Protein AF-A0A9E4HKA3-F1 (afdb_monomer_lite)

pLDDT: mean 94.2, std 2.95, range [85.56, 97.81]

Sequence (61 aa):
MVSADDMGLGALVIPALTSVRPIHEQLVEAVVTALGRLIEEPGLSPEPVAVPVELVARESA

Secondary structure (DSSP, 8-state):
-EEETT-GGGGTSSSPPEEEEE-HHHHHHHHHHHHHHHHHSTTPPPPP----EEEE--TT-

Radius of gyration: 16.13 Å; chains: 1; bounding box: 34×20×40 Å

Structure (mmCIF, N/CA/C/O backbone):
data_AF-A0A9E4HKA3-F1
#
_entry.id   AF-A0A9E4HKA3-F1
#
loop_
_atom_site.group_PDB
_atom_site.id
_atom_site.type_symbol
_atom_site.label_atom_id
_atom_site.label_alt_id
_atom_site.label_comp_id
_atom_site.label_asym_id
_atom_site.label_entity_id
_atom_site.label_seq_id
_atom_site.pdbx_PDB_ins_code
_atom_site.Cartn_x
_atom_site.Cartn_y
_atom_site.Cartn_z
_atom_site.occupancy
_atom_site.B_iso_or_equiv
_atom_site.auth_seq_id
_atom_site.auth_comp_id
_atom_site.auth_asym_id
_atom_site.auth_atom_id
_atom_site.pdbx_PDB_model_num
ATOM 1 N N . MET A 1 1 ? 10.581 -10.649 -12.188 1.00 85.56 1 MET A N 1
ATOM 2 C CA . MET A 1 1 ? 10.692 -10.222 -10.777 1.00 85.56 1 MET A CA 1
ATOM 3 C C . MET A 1 1 ? 9.722 -9.085 -10.542 1.00 85.56 1 MET A C 1
ATOM 5 O O . MET A 1 1 ? 9.689 -8.182 -11.366 1.00 85.56 1 MET A O 1
ATOM 9 N N . VAL A 1 2 ? 8.926 -9.156 -9.474 1.00 93.62 2 VAL A N 1
ATOM 10 C CA . VAL A 1 2 ? 7.953 -8.119 -9.104 1.00 93.62 2 VAL A CA 1
ATOM 11 C C . VAL A 1 2 ? 8.243 -7.674 -7.672 1.00 93.62 2 VAL A C 1
ATOM 13 O O . VAL A 1 2 ? 8.387 -8.534 -6.805 1.00 93.62 2 VAL A O 1
ATOM 16 N N . SER A 1 3 ? 8.368 -6.370 -7.430 1.00 94.56 3 SER A N 1
ATOM 17 C CA . SER A 1 3 ? 8.581 -5.792 -6.094 1.00 94.56 3 SER A CA 1
ATOM 18 C C . SER A 1 3 ? 7.359 -5.013 -5.591 1.00 94.56 3 SER A C 1
ATOM 20 O O . SER A 1 3 ? 6.372 -4.851 -6.306 1.00 94.56 3 SER A O 1
ATOM 22 N N . ALA A 1 4 ? 7.420 -4.529 -4.351 1.00 95.00 4 ALA A N 1
ATOM 23 C CA . ALA A 1 4 ? 6.407 -3.656 -3.759 1.00 95.00 4 ALA A CA 1
ATOM 24 C C . ALA A 1 4 ? 6.890 -2.195 -3.692 1.00 95.00 4 ALA A C 1
ATOM 26 O O . ALA A 1 4 ? 8.071 -1.914 -3.914 1.00 95.00 4 ALA A O 1
ATOM 27 N N . ASP A 1 5 ? 5.955 -1.292 -3.406 1.00 94.00 5 ASP A N 1
ATOM 28 C CA . ASP A 1 5 ? 6.099 0.153 -3.172 1.00 94.00 5 ASP A CA 1
ATOM 29 C C . ASP A 1 5 ? 6.539 1.017 -4.359 1.00 94.00 5 ASP A C 1
ATOM 31 O O . ASP A 1 5 ? 6.400 2.235 -4.293 1.00 94.00 5 ASP A O 1
ATOM 35 N N . ASP A 1 6 ? 7.030 0.421 -5.451 1.00 95.56 6 ASP A N 1
ATOM 36 C CA . ASP A 1 6 ? 7.575 1.158 -6.603 1.00 95.56 6 ASP A CA 1
ATOM 37 C C . ASP A 1 6 ? 8.591 2.234 -6.175 1.00 95.56 6 ASP A C 1
ATOM 39 O O . ASP A 1 6 ? 8.590 3.374 -6.642 1.00 95.56 6 ASP A O 1
ATOM 43 N N . MET A 1 7 ? 9.462 1.882 -5.224 1.00 92.81 7 MET A N 1
ATOM 44 C CA . MET A 1 7 ? 10.496 2.801 -4.760 1.00 92.81 7 MET A CA 1
ATOM 45 C C . MET A 1 7 ? 11.406 3.189 -5.926 1.00 92.81 7 MET A C 1
ATOM 47 O O . MET A 1 7 ? 11.767 2.340 -6.742 1.00 92.81 7 MET A O 1
ATOM 51 N N . GLY A 1 8 ? 11.873 4.442 -5.955 1.00 90.12 8 GLY A N 1
ATOM 52 C CA . GLY A 1 8 ? 12.734 4.944 -7.035 1.00 90.12 8 GLY A CA 1
ATOM 53 C C . GLY A 1 8 ? 13.982 4.088 -7.301 1.00 90.12 8 GLY A C 1
ATOM 54 O O . GLY A 1 8 ? 14.455 4.029 -8.432 1.00 90.12 8 GLY A O 1
ATOM 55 N N . LEU A 1 9 ? 14.469 3.347 -6.297 1.00 91.81 9 LEU A N 1
ATOM 56 C CA . LEU A 1 9 ? 15.561 2.381 -6.448 1.00 91.81 9 LEU A CA 1
ATOM 57 C C . LEU A 1 9 ? 15.242 1.258 -7.454 1.00 91.81 9 LEU A C 1
ATOM 59 O O . LEU A 1 9 ? 16.137 0.805 -8.161 1.00 91.81 9 LEU A O 1
ATOM 63 N N . GLY A 1 10 ? 13.980 0.833 -7.561 1.00 91.25 10 GLY A N 1
ATOM 64 C CA . GLY A 1 10 ? 13.541 -0.202 -8.501 1.00 91.25 10 GLY A CA 1
ATOM 65 C C . GLY A 1 10 ? 13.724 0.189 -9.970 1.00 91.25 10 GLY A C 1
ATOM 66 O O . GLY A 1 10 ? 13.898 -0.686 -10.814 1.00 91.25 10 GLY A O 1
ATOM 67 N N . ALA A 1 11 ? 13.763 1.489 -10.274 1.00 92.44 11 ALA A N 1
ATOM 68 C CA . ALA A 1 11 ? 14.072 1.995 -11.611 1.00 92.44 11 ALA A CA 1
ATOM 69 C C . ALA A 1 11 ? 15.585 2.058 -11.907 1.00 92.44 11 ALA A C 1
ATOM 71 O O . ALA A 1 11 ? 15.966 2.246 -13.058 1.00 92.44 11 ALA A O 1
ATOM 72 N N . LEU A 1 12 ? 16.443 1.926 -10.886 1.00 94.88 12 LEU A N 1
ATOM 73 C CA . LEU A 1 12 ? 17.903 2.038 -11.009 1.00 94.88 12 LEU A CA 1
ATOM 74 C C . LEU A 1 12 ? 18.618 0.681 -11.083 1.00 94.88 12 LEU A C 1
ATOM 76 O O . LEU A 1 12 ? 19.810 0.633 -11.383 1.00 94.88 12 LEU A O 1
ATOM 80 N N . VAL A 1 13 ? 17.922 -0.416 -10.781 1.00 94.38 13 VAL A N 1
ATOM 81 C CA . VAL A 1 13 ? 18.469 -1.774 -10.909 1.00 94.38 13 VAL A CA 1
ATOM 82 C C . VAL A 1 13 ? 18.292 -2.310 -12.332 1.00 94.38 13 VAL A C 1
ATOM 84 O O . VAL A 1 13 ? 17.429 -1.844 -13.070 1.00 94.38 13 VAL A O 1
ATOM 87 N N . ILE A 1 14 ? 19.115 -3.291 -12.717 1.00 94.69 14 ILE A N 1
ATOM 88 C CA . ILE A 1 14 ? 19.102 -3.899 -14.056 1.00 94.69 14 ILE A CA 1
ATOM 89 C C . ILE A 1 14 ? 18.838 -5.409 -13.916 1.00 94.69 14 ILE A C 1
ATOM 91 O O . ILE A 1 14 ? 19.647 -6.095 -13.283 1.00 94.69 14 ILE A O 1
ATOM 95 N N . PRO A 1 15 ? 17.752 -5.947 -14.503 1.00 94.19 15 PRO A N 1
ATOM 96 C CA . PRO A 1 15 ? 16.694 -5.224 -15.221 1.00 94.19 15 PRO A CA 1
ATOM 97 C C . PRO A 1 15 ? 15.842 -4.359 -14.277 1.00 94.19 15 PRO A C 1
ATOM 99 O O . PRO A 1 15 ? 15.707 -4.688 -13.095 1.00 94.19 15 PRO A O 1
ATOM 102 N N . ALA A 1 16 ? 15.245 -3.283 -14.801 1.00 96.50 16 ALA A N 1
ATOM 103 C CA . ALA A 1 16 ? 14.374 -2.409 -14.011 1.00 96.50 16 ALA A CA 1
ATOM 104 C C . ALA A 1 16 ? 13.145 -3.173 -13.486 1.00 96.50 16 ALA A C 1
ATOM 106 O O . ALA A 1 16 ? 12.544 -3.967 -14.214 1.00 96.50 16 ALA A O 1
ATOM 107 N N . LEU A 1 17 ? 12.755 -2.937 -12.227 1.00 97.56 17 LEU A N 1
ATOM 108 C CA . LEU A 1 17 ? 11.757 -3.772 -11.548 1.00 97.56 17 LEU A CA 1
ATOM 109 C C . LEU A 1 17 ? 10.325 -3.407 -11.911 1.00 97.56 17 LEU A C 1
ATOM 111 O O . LEU A 1 17 ? 9.877 -2.298 -11.640 1.00 97.56 17 LEU A O 1
ATOM 115 N N . THR A 1 18 ? 9.568 -4.369 -12.421 1.00 97.81 18 THR A N 1
ATOM 116 C CA . THR A 1 18 ? 8.109 -4.367 -12.330 1.00 97.81 18 THR A CA 1
ATOM 117 C C . THR A 1 18 ? 7.714 -4.330 -10.858 1.00 97.81 18 THR A C 1
ATOM 119 O O . THR A 1 18 ? 8.294 -5.048 -10.040 1.00 97.81 18 T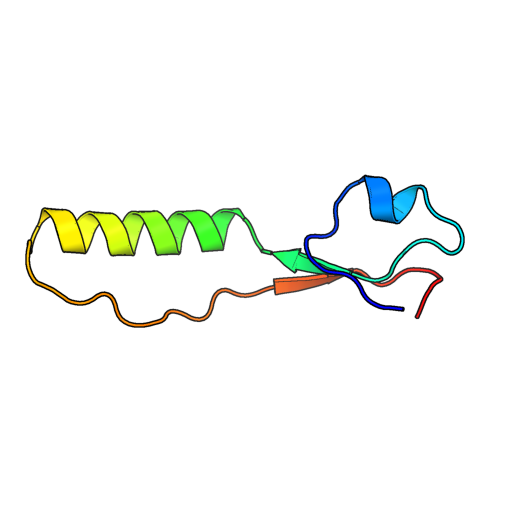HR A O 1
ATOM 122 N N . SER A 1 19 ? 6.737 -3.509 -10.492 1.00 97.69 19 SER A N 1
ATOM 123 C CA . SER A 1 19 ? 6.377 -3.310 -9.088 1.00 97.69 19 SER A CA 1
ATOM 124 C C . SER A 1 19 ? 4.900 -3.015 -8.887 1.00 97.69 19 SER A C 1
ATOM 126 O O . SER A 1 19 ? 4.248 -2.447 -9.755 1.00 97.69 19 SER A O 1
ATOM 128 N N . VAL A 1 20 ? 4.381 -3.362 -7.715 1.00 97.38 20 VAL A N 1
ATOM 1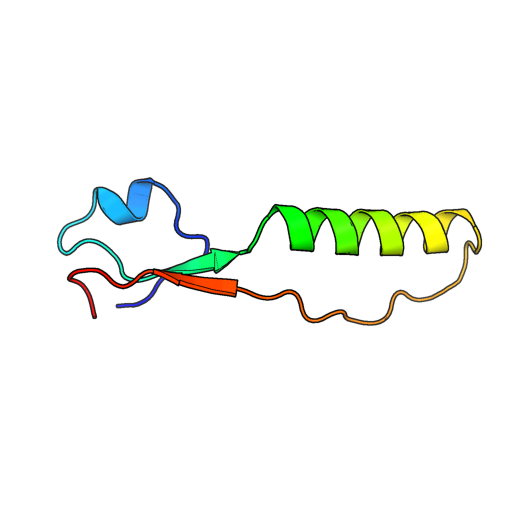29 C CA . VAL A 1 20 ? 3.058 -2.937 -7.251 1.00 97.38 20 VAL A CA 1
ATOM 130 C C . VAL A 1 20 ? 3.211 -1.636 -6.466 1.00 97.38 20 VAL A C 1
ATOM 132 O O . VAL A 1 20 ? 3.937 -1.602 -5.475 1.00 97.38 20 VAL A O 1
ATOM 135 N N . ARG A 1 21 ? 2.533 -0.575 -6.904 1.00 96.75 21 ARG A N 1
ATOM 136 C CA . ARG A 1 21 ? 2.557 0.764 -6.315 1.00 96.75 21 ARG A CA 1
ATOM 137 C C . ARG A 1 21 ? 1.267 1.043 -5.534 1.00 96.75 21 ARG A C 1
ATOM 139 O O . ARG A 1 21 ? 0.190 0.982 -6.129 1.00 96.75 21 ARG A O 1
ATOM 146 N N . PRO A 1 22 ? 1.337 1.405 -4.244 1.00 95.44 22 PRO A N 1
ATOM 147 C CA . PRO A 1 22 ? 0.186 1.927 -3.515 1.00 95.44 22 PRO A CA 1
ATOM 148 C C . PRO A 1 22 ? -0.315 3.246 -4.114 1.00 95.44 22 PRO A C 1
ATOM 150 O O . PRO A 1 22 ? 0.484 4.122 -4.459 1.00 95.44 22 PRO A O 1
ATOM 153 N N . ILE A 1 23 ? -1.636 3.427 -4.181 1.00 96.44 23 ILE A N 1
ATOM 154 C CA . ILE A 1 23 ? -2.222 4.735 -4.493 1.00 96.44 23 ILE A CA 1
ATOM 155 C C . ILE A 1 23 ? -2.268 5.542 -3.192 1.00 96.44 23 ILE A C 1
ATOM 157 O O . ILE A 1 23 ? -3.159 5.362 -2.360 1.00 96.44 23 ILE A O 1
ATOM 161 N N . HIS A 1 24 ? -1.256 6.386 -2.988 1.00 94.06 24 HIS A N 1
ATOM 162 C CA . HIS A 1 24 ? -0.992 7.040 -1.706 1.00 94.06 24 HIS A CA 1
ATOM 163 C C . HIS A 1 24 ? -2.135 7.948 -1.254 1.00 94.06 24 HIS A C 1
ATOM 165 O O . HIS A 1 24 ? -2.454 7.945 -0.068 1.00 94.06 24 HIS A O 1
ATOM 171 N N . GLU A 1 25 ? -2.789 8.676 -2.165 1.00 96.00 25 GLU A N 1
ATOM 172 C CA . GLU A 1 25 ? -3.929 9.523 -1.801 1.00 96.00 25 GLU A CA 1
ATOM 173 C C . GLU A 1 25 ? -5.058 8.696 -1.173 1.00 96.00 25 GLU A C 1
ATOM 175 O O . GLU A 1 25 ? -5.579 9.056 -0.119 1.00 96.00 25 GLU A O 1
ATOM 180 N N . GLN A 1 26 ? -5.372 7.540 -1.766 1.00 96.00 26 GLN A N 1
ATOM 181 C CA . GLN A 1 26 ? -6.429 6.650 -1.278 1.00 96.00 26 GLN A CA 1
ATOM 182 C C . GLN A 1 26 ? -6.035 5.940 0.021 1.00 96.00 26 GLN A C 1
ATOM 184 O O . GLN A 1 26 ? -6.873 5.744 0.901 1.00 96.00 26 GLN A O 1
ATOM 189 N N . LEU A 1 27 ? -4.755 5.589 0.179 1.00 95.44 27 LEU A N 1
ATOM 190 C CA . LEU A 1 27 ? -4.242 5.046 1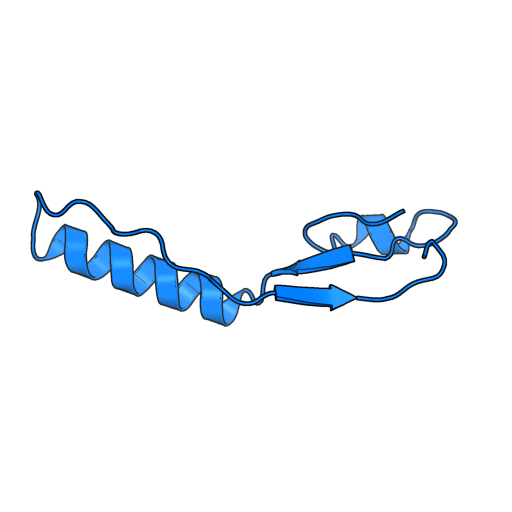.437 1.00 95.44 27 LEU A CA 1
ATOM 191 C C . LEU A 1 27 ? -4.372 6.066 2.575 1.00 95.44 27 LEU A C 1
ATOM 193 O O . LEU A 1 27 ? -4.836 5.722 3.661 1.00 95.44 27 LEU A O 1
ATOM 197 N N . VAL A 1 28 ? -3.986 7.318 2.327 1.00 96.69 28 VAL A N 1
ATOM 198 C CA . VAL A 1 28 ? -4.077 8.396 3.318 1.00 96.69 28 VAL A CA 1
ATOM 199 C C . VAL A 1 28 ? -5.532 8.664 3.688 1.00 96.69 28 VAL A C 1
ATOM 201 O O . VAL A 1 28 ? -5.842 8.740 4.874 1.00 96.69 28 VAL A O 1
ATOM 204 N N . GLU A 1 29 ? -6.433 8.750 2.709 1.00 96.19 29 GLU A N 1
ATOM 205 C CA . GLU A 1 29 ? -7.865 8.945 2.955 1.00 96.19 29 GLU A CA 1
ATOM 206 C C . GLU A 1 29 ? -8.456 7.830 3.831 1.00 96.19 29 GLU A C 1
ATOM 208 O O . GLU A 1 29 ? -9.145 8.110 4.819 1.00 96.19 29 GLU A O 1
ATOM 213 N N . ALA A 1 30 ? -8.135 6.568 3.525 1.00 95.06 30 ALA A N 1
ATOM 214 C CA . ALA A 1 30 ? -8.585 5.423 4.310 1.00 95.06 30 ALA A CA 1
ATOM 215 C C . ALA A 1 30 ? -8.068 5.480 5.758 1.00 95.06 30 ALA A C 1
ATOM 217 O O . ALA A 1 30 ? -8.835 5.272 6.701 1.00 95.06 30 ALA A O 1
ATOM 218 N N . VAL A 1 31 ? -6.786 5.812 5.949 1.00 95.19 31 VAL A N 1
ATOM 219 C CA . VAL A 1 31 ? -6.166 5.907 7.281 1.00 95.19 31 VAL A CA 1
ATOM 220 C C . VAL A 1 31 ? -6.748 7.064 8.090 1.00 95.19 31 VAL A C 1
ATOM 222 O O . VAL A 1 31 ? -7.096 6.871 9.253 1.00 95.19 31 VAL A O 1
ATOM 225 N N . VAL A 1 32 ? -6.890 8.250 7.493 1.00 96.44 32 VAL A N 1
ATOM 226 C CA . VAL A 1 32 ? -7.461 9.426 8.168 1.00 96.44 32 VAL A CA 1
ATOM 227 C C . VAL A 1 32 ? -8.902 9.151 8.590 1.00 96.44 32 VAL A C 1
ATOM 229 O O . VAL A 1 32 ? -9.277 9.461 9.719 1.00 96.44 32 VAL A O 1
ATOM 232 N N . THR A 1 33 ? -9.687 8.505 7.728 1.00 94.50 33 THR A N 1
ATOM 233 C CA . THR A 1 33 ? -11.073 8.131 8.035 1.00 94.50 33 THR A CA 1
ATOM 234 C C . THR A 1 33 ? -11.141 7.129 9.186 1.00 94.50 33 THR A C 1
ATOM 236 O O . THR A 1 33 ? -11.918 7.315 10.123 1.00 94.50 33 THR A O 1
ATOM 239 N N . ALA A 1 34 ? -10.316 6.077 9.152 1.00 93.44 34 ALA A N 1
ATOM 240 C CA . ALA A 1 34 ? -10.276 5.075 10.214 1.00 93.44 34 ALA A CA 1
ATOM 241 C C . ALA A 1 34 ? -9.836 5.684 11.554 1.00 93.44 34 ALA A C 1
ATOM 243 O O . ALA A 1 34 ? -10.441 5.411 12.589 1.00 93.44 34 ALA A O 1
ATOM 244 N N . LEU A 1 35 ? -8.824 6.555 11.531 1.00 94.12 35 LEU A N 1
ATOM 245 C CA . LEU A 1 35 ? -8.345 7.244 12.724 1.00 94.12 35 LEU A CA 1
ATOM 246 C C . LEU A 1 35 ? -9.394 8.208 13.290 1.00 94.12 35 LEU A C 1
ATOM 248 O O . LEU A 1 35 ? -9.585 8.237 14.502 1.00 94.12 35 LEU A O 1
ATOM 252 N N . GLY A 1 36 ? -10.100 8.955 12.436 1.00 94.75 36 GLY A N 1
ATOM 253 C CA . GLY A 1 36 ? -11.193 9.835 12.857 1.00 94.75 36 GLY A CA 1
ATOM 254 C C . GLY A 1 36 ? -12.267 9.079 13.639 1.00 94.75 36 GLY A C 1
ATOM 255 O O . GLY A 1 36 ? -12.622 9.485 14.742 1.00 94.75 36 GLY A O 1
ATOM 256 N N . ARG A 1 37 ? -12.685 7.910 13.138 1.00 93.38 37 ARG A N 1
ATOM 257 C CA . ARG A 1 37 ? -13.655 7.046 13.832 1.00 93.38 37 ARG A CA 1
ATOM 258 C C . ARG A 1 37 ? -13.154 6.557 15.188 1.00 93.38 37 ARG A C 1
ATOM 260 O O . ARG A 1 37 ? -13.921 6.516 16.138 1.00 93.38 37 ARG A O 1
ATOM 267 N N . LEU A 1 38 ? -11.872 6.207 15.298 1.00 94.19 38 LEU A N 1
ATOM 268 C CA . LEU A 1 38 ? -11.277 5.782 16.572 1.00 94.19 38 LEU A CA 1
ATOM 269 C C . LEU A 1 38 ? -11.215 6.911 17.606 1.00 94.19 38 LEU A C 1
ATOM 271 O O . LEU A 1 38 ? -11.291 6.649 18.804 1.00 94.19 38 LEU A O 1
ATOM 275 N N . ILE A 1 39 ? -11.052 8.155 17.151 1.00 95.19 39 ILE A N 1
ATOM 276 C CA . ILE A 1 39 ? -11.083 9.337 18.019 1.00 95.19 39 ILE A CA 1
ATOM 277 C C . ILE A 1 39 ? -12.511 9.592 18.516 1.00 95.19 39 ILE A C 1
ATOM 279 O O . ILE A 1 39 ? -12.696 9.893 19.695 1.00 95.19 39 ILE A O 1
ATOM 283 N N . GLU A 1 40 ? -13.504 9.468 17.634 1.00 96.12 40 GLU A N 1
ATOM 284 C CA . GLU A 1 40 ? -14.922 9.649 17.967 1.00 96.12 40 GLU A CA 1
ATOM 285 C C . GLU A 1 40 ? -15.453 8.530 18.876 1.00 96.12 40 GLU A C 1
ATOM 287 O O . GLU A 1 40 ? -16.206 8.802 19.812 1.00 96.12 40 GLU A O 1
ATOM 292 N N . GLU A 1 41 ? -15.008 7.289 18.658 1.00 95.44 41 GLU A N 1
ATOM 293 C CA . GLU A 1 41 ? -15.416 6.104 19.418 1.00 95.44 41 GLU A CA 1
ATOM 294 C C . GLU A 1 41 ? -14.199 5.305 19.934 1.00 95.44 41 GLU A C 1
ATOM 296 O O . GLU A 1 41 ? -13.811 4.280 19.354 1.00 95.44 41 GLU A O 1
ATOM 301 N N . PRO A 1 42 ? -13.595 5.732 21.063 1.00 86.62 42 PRO A N 1
ATOM 302 C CA . PRO A 1 42 ? -12.435 5.071 21.658 1.00 86.62 42 PRO A CA 1
ATOM 303 C C . PRO A 1 42 ? -12.813 3.695 22.227 1.00 86.62 42 PRO A C 1
ATOM 305 O O . PRO A 1 42 ? -13.243 3.557 23.370 1.00 86.62 42 PRO A O 1
ATOM 308 N N . GLY A 1 43 ? -12.688 2.656 21.409 1.00 88.88 43 GLY A N 1
ATOM 309 C CA . GLY A 1 43 ? -13.097 1.287 21.744 1.00 88.88 43 GLY A CA 1
ATOM 310 C C . GLY A 1 43 ? -13.580 0.496 20.533 1.00 88.88 43 GLY A C 1
ATOM 311 O O . GLY A 1 43 ? -13.646 -0.733 20.591 1.00 88.88 43 GLY A O 1
ATOM 312 N N . LEU A 1 44 ? -13.863 1.185 19.427 1.00 91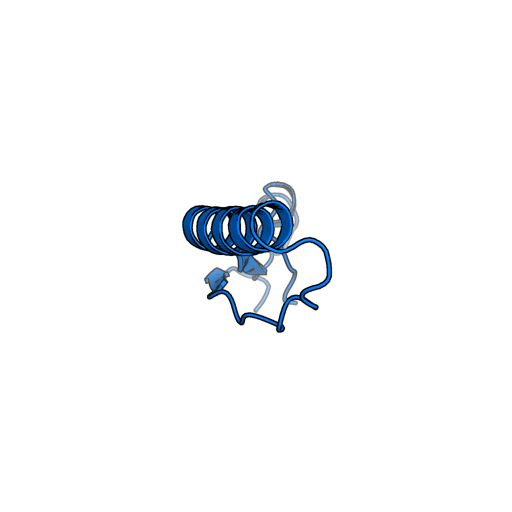.25 44 LEU A N 1
ATOM 313 C CA . LEU A 1 44 ? -14.129 0.551 18.148 1.00 91.25 44 LEU A CA 1
ATOM 314 C C . LEU A 1 44 ? -12.869 -0.175 17.646 1.00 91.25 44 LEU A C 1
ATOM 316 O O . LEU A 1 44 ? -11.765 0.367 17.676 1.00 91.25 44 LEU A O 1
ATOM 320 N N . SER A 1 45 ? -13.022 -1.418 17.189 1.00 87.88 45 SER A N 1
ATOM 321 C CA . SER A 1 45 ? -11.946 -2.129 16.495 1.00 87.88 45 SER A CA 1
ATOM 322 C C . SER A 1 45 ? -12.004 -1.751 15.013 1.00 87.88 45 SER A C 1
ATOM 324 O O . SER A 1 45 ? -13.066 -1.907 14.408 1.00 87.88 45 SER A O 1
ATOM 326 N N . PRO A 1 46 ? -10.922 -1.224 14.415 1.00 86.19 46 PRO A N 1
ATOM 327 C CA . PRO A 1 46 ? -10.946 -0.845 13.012 1.00 86.19 46 PRO A CA 1
ATOM 328 C C . PRO A 1 46 ? -11.036 -2.101 12.139 1.00 86.19 46 PRO A C 1
ATOM 330 O O . PRO A 1 46 ? -10.238 -3.029 12.277 1.00 86.19 46 PRO A O 1
ATOM 333 N N . GLU A 1 47 ? -12.006 -2.125 11.228 1.00 89.56 47 GLU A N 1
ATOM 334 C CA . GLU A 1 47 ? -12.122 -3.201 10.246 1.00 89.56 47 GLU A CA 1
ATOM 335 C C . GLU A 1 47 ? -11.036 -3.068 9.164 1.00 89.56 47 GLU A C 1
ATOM 337 O O . GLU A 1 47 ? -10.692 -1.948 8.770 1.00 89.56 47 GLU A O 1
ATOM 342 N N . PRO A 1 48 ? -10.491 -4.185 8.648 1.00 91.94 48 PRO A N 1
ATOM 343 C CA . PRO A 1 48 ? -9.567 -4.144 7.523 1.00 91.94 48 PRO A CA 1
ATOM 344 C C . PRO A 1 48 ? -10.213 -3.510 6.286 1.00 91.94 48 PRO A C 1
ATOM 346 O O . PRO A 1 48 ? -11.291 -3.919 5.857 1.00 91.94 48 PRO A O 1
ATOM 349 N N . VAL A 1 49 ? -9.515 -2.557 5.670 1.00 91.44 49 VAL A N 1
ATOM 350 C CA . VAL A 1 49 ? -9.935 -1.907 4.422 1.00 91.44 49 VAL A CA 1
ATOM 351 C C . VAL A 1 49 ? -8.963 -2.285 3.312 1.00 91.44 49 VAL A C 1
ATOM 353 O O . VAL A 1 49 ? -7.749 -2.154 3.466 1.00 91.44 49 VAL A O 1
ATOM 356 N N . ALA A 1 50 ? -9.492 -2.745 2.179 1.00 94.38 50 ALA A N 1
ATOM 357 C CA . ALA A 1 50 ? -8.698 -2.935 0.973 1.00 94.38 50 ALA A CA 1
ATOM 358 C C . ALA A 1 50 ? -8.477 -1.579 0.288 1.00 94.38 50 ALA A C 1
ATOM 360 O O . ALA A 1 50 ? -9.438 -0.890 -0.050 1.00 94.38 50 ALA A O 1
ATOM 361 N N . VAL A 1 51 ? -7.215 -1.215 0.069 1.00 95.25 51 VAL A N 1
ATOM 362 C CA . VAL A 1 51 ? -6.823 0.005 -0.649 1.00 95.25 51 VAL A CA 1
ATOM 363 C C . VAL A 1 51 ? -6.287 -0.397 -2.024 1.00 95.25 51 VAL A C 1
ATOM 365 O O . VAL A 1 51 ? -5.515 -1.358 -2.109 1.00 95.25 51 VAL A O 1
ATOM 368 N N . PRO A 1 52 ? -6.686 0.285 -3.109 1.00 95.50 52 PRO A N 1
ATOM 369 C CA . PRO A 1 52 ? -6.225 -0.076 -4.437 1.00 95.50 52 PRO A CA 1
ATOM 370 C C . PRO A 1 52 ? -4.733 0.194 -4.631 1.00 95.50 52 PRO A C 1
ATOM 372 O O . PRO A 1 52 ? -4.126 1.086 -4.034 1.00 95.50 52 PRO A O 1
ATOM 375 N N . VAL A 1 53 ? -4.165 -0.599 -5.530 1.00 97.12 53 VAL A N 1
ATOM 376 C CA . VAL A 1 53 ? -2.768 -0.547 -5.947 1.00 97.12 53 VAL A CA 1
ATOM 377 C C . VAL A 1 53 ? -2.696 -0.590 -7.468 1.00 97.12 53 VAL A C 1
ATOM 379 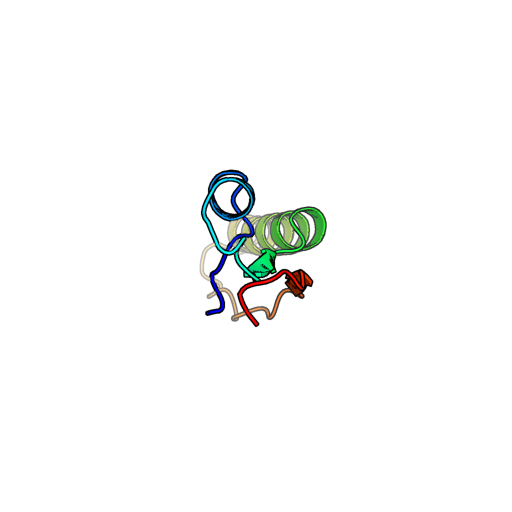O O . VAL A 1 53 ? -3.619 -1.060 -8.135 1.00 97.12 53 VAL A O 1
ATOM 382 N N . GLU A 1 54 ? -1.584 -0.130 -8.018 1.00 97.75 54 GLU A N 1
ATOM 383 C CA . GLU A 1 54 ? -1.306 -0.121 -9.448 1.00 97.75 54 GLU A CA 1
ATOM 384 C C . GLU A 1 54 ? -0.127 -1.041 -9.766 1.00 97.75 54 GLU A C 1
ATOM 386 O O . GLU A 1 54 ? 0.867 -1.060 -9.043 1.00 97.75 54 GLU A O 1
ATOM 391 N N . LEU A 1 55 ? -0.209 -1.798 -10.861 1.00 97.4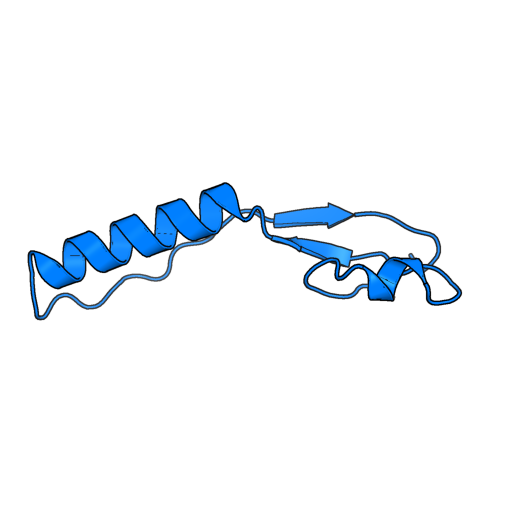4 55 LEU A N 1
ATOM 392 C CA . LEU A 1 55 ? 0.937 -2.543 -11.374 1.00 97.44 55 LEU A CA 1
ATOM 393 C C . LEU A 1 55 ? 1.733 -1.660 -12.339 1.00 97.44 55 LEU A C 1
ATOM 395 O O . LEU A 1 55 ? 1.243 -1.290 -13.403 1.00 97.44 55 LEU A O 1
ATOM 399 N N . VAL A 1 56 ? 2.986 -1.390 -11.995 1.00 97.25 56 VAL A N 1
ATOM 400 C CA . VAL A 1 56 ? 3.940 -0.661 -12.829 1.00 97.25 56 VAL A CA 1
ATOM 401 C C . VAL A 1 56 ? 4.825 -1.675 -13.545 1.00 97.25 56 VAL A C 1
ATOM 403 O O . VAL A 1 56 ? 5.734 -2.246 -12.945 1.00 97.25 56 VAL A O 1
ATOM 406 N N . ALA A 1 57 ? 4.536 -1.930 -14.820 1.00 96.94 57 ALA A N 1
ATOM 407 C CA . ALA A 1 57 ? 5.285 -2.880 -15.641 1.00 96.94 57 ALA A CA 1
ATOM 408 C C . ALA A 1 57 ? 6.632 -2.299 -16.109 1.00 96.94 57 ALA A C 1
ATOM 410 O O . ALA A 1 57 ? 6.690 -1.172 -16.606 1.00 96.94 57 ALA A O 1
ATOM 411 N N . ARG A 1 58 ? 7.707 -3.081 -15.962 1.00 96.31 58 ARG A N 1
ATOM 412 C CA . ARG A 1 58 ? 9.074 -2.801 -16.429 1.00 96.31 58 ARG A CA 1
ATOM 413 C C . ARG A 1 58 ? 9.756 -4.088 -16.916 1.00 96.31 58 ARG A C 1
ATOM 415 O O . ARG A 1 58 ? 9.163 -5.154 -16.945 1.00 96.31 58 ARG A O 1
ATOM 422 N N . GLU A 1 59 ? 11.030 -3.976 -17.276 1.00 96.94 59 GLU A N 1
ATOM 423 C CA . GLU A 1 59 ? 11.841 -5.008 -17.938 1.00 96.94 59 GLU A CA 1
ATOM 424 C C . GLU A 1 59 ? 11.976 -6.333 -17.180 1.00 96.94 59 GLU A C 1
ATOM 426 O O . GLU A 1 59 ? 12.281 -7.363 -17.780 1.00 96.94 59 GLU A O 1
ATOM 431 N N . SER A 1 60 ? 11.807 -6.333 -15.858 1.00 95.50 60 SER A N 1
ATOM 432 C CA . SER A 1 60 ? 11.979 -7.545 -15.065 1.00 95.50 60 SER A CA 1
ATOM 433 C C . SER A 1 60 ? 10.817 -8.535 -15.170 1.00 95.50 60 SER A C 1
ATOM 435 O O . SER A 1 60 ? 10.943 -9.620 -14.590 1.00 95.50 60 SER A O 1
ATOM 437 N N . ALA A 1 61 ? 9.688 -8.192 -15.800 1.00 89.44 61 ALA A N 1
ATOM 438 C CA . ALA A 1 61 ? 8.531 -9.078 -15.951 1.00 89.44 61 ALA A CA 1
ATOM 439 C C . ALA A 1 61 ? 7.863 -8.934 -17.322 1.00 89.44 61 ALA A C 1
ATOM 441 O O . ALA A 1 61 ? 7.774 -7.789 -17.810 1.00 89.44 61 ALA A O 1
#

Foldseek 3Di:
DEEEQPPPVQCVDVVRHWYKHFPVVQVVVLVVVQVVVCVVPVPDDRDDDDGDIDTDDTDVD